Protein AF-A0A4Q5NLB8-F1 (afdb_monomer)

pLDDT: mean 82.3, std 11.06, range [53.25, 94.88]

Sequence (145 aa):
MTEQEAEVLVAAWAARLTRIWNPEKVVLDYVVSPLGFFDYRGEVGPDITFVVDHDFGDINFYLHLDAAYSQVALKANKSQGLLDLCNDSTRELFEARQPILDEWTPFFRRGCWLSGFPIEATAHEKMEWIRGFTREEIEAWNLKM

Radius of gyration: 15.6 Å; Cα contacts (8 Å, |Δi|>4): 205; chains: 1; bounding box: 44×30×40 Å

Solvent-accessible surface area (backbone atoms only — not comparable to full-atom values): 8389 Å² total; per-residue (Å²): 133,53,72,69,56,49,51,53,52,51,51,53,51,50,53,50,49,48,68,67,60,58,42,84,43,77,50,78,50,73,46,99,51,101,70,44,45,40,39,42,35,27,33,66,49,99,40,29,32,39,38,40,36,33,55,89,84,37,52,36,40,38,34,28,54,48,73,84,73,85,47,48,56,37,34,36,38,62,90,73,60,40,80,42,65,59,69,94,53,58,72,68,56,48,65,72,40,43,70,58,47,66,66,46,45,64,58,51,51,47,41,41,33,76,72,55,42,82,60,89,70,53,76,66,56,52,61,57,67,50,60,95,59,55,70,66,58,49,60,75,51,66,59,91,126

Nearest PDB structures (foldseek):
  7sze-assembly1_B-3  TM=4.561E-01  e=3.374E+00  Microseira wollei
  7szf-assembly1_B-2  TM=4.584E-01  e=3.786E+00  Microseira wollei
  6y2p-assembly1_A  TM=4.224E-01  e=8.010E+00  Escherichia coli K-12
  7szf-assembly1_A  TM=2.101E-01  e=2.387E+00  Microseira wollei

Structure (mmCIF, N/CA/C/O backbone):
data_AF-A0A4Q5NLB8-F1
#
_entry.id   AF-A0A4Q5NLB8-F1
#
loop_
_atom_site.group_PDB
_atom_site.id
_atom_site.type_symbol
_atom_site.label_atom_id
_atom_site.label_alt_id
_atom_site.label_comp_id
_atom_site.label_asym_id
_atom_site.label_entity_id
_atom_site.label_seq_id
_atom_site.pdbx_PDB_ins_code
_atom_site.Cartn_x
_atom_site.Cartn_y
_atom_site.Cartn_z
_atom_site.occupancy
_atom_site.B_iso_or_equiv
_atom_site.auth_seq_id
_atom_site.auth_comp_id
_atom_site.auth_asym_id
_atom_site.auth_atom_id
_atom_site.pdbx_PDB_model_num
ATOM 1 N N . MET A 1 1 ? -6.890 13.737 21.173 1.00 71.38 1 MET A N 1
ATOM 2 C CA . MET A 1 1 ? -7.175 12.346 20.797 1.00 71.38 1 MET A CA 1
ATOM 3 C C . MET A 1 1 ? -6.847 11.477 21.992 1.00 71.38 1 MET A C 1
ATOM 5 O O . MET A 1 1 ? -5.775 11.656 22.563 1.00 71.38 1 MET A O 1
ATOM 9 N N . THR A 1 2 ? -7.785 10.646 22.427 1.00 85.62 2 THR A N 1
ATOM 10 C CA . THR A 1 2 ? -7.571 9.646 23.481 1.00 85.62 2 THR A CA 1
ATOM 11 C C . THR A 1 2 ? -6.881 8.406 22.905 1.00 85.62 2 THR A C 1
ATOM 13 O O . THR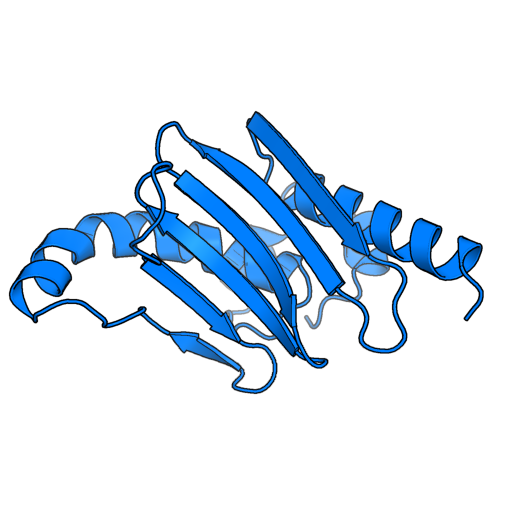 A 1 2 ? -6.847 8.220 21.690 1.00 85.62 2 THR A O 1
ATOM 16 N N . GLU A 1 3 ? -6.334 7.552 23.767 1.00 81.75 3 GLU A N 1
ATOM 17 C CA . GLU A 1 3 ? -5.749 6.263 23.368 1.00 81.75 3 GLU A CA 1
ATOM 18 C C . GLU A 1 3 ? -6.771 5.383 22.632 1.00 81.75 3 GLU A C 1
ATOM 20 O O 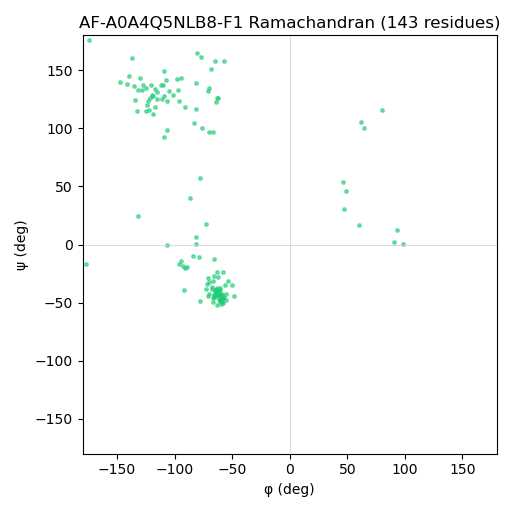. GLU A 1 3 ? -6.503 4.908 21.534 1.00 81.75 3 GLU A O 1
ATOM 25 N N . GLN A 1 4 ? -7.996 5.297 23.155 1.00 84.06 4 GLN A N 1
ATOM 26 C CA . GLN A 1 4 ? -9.085 4.541 22.535 1.00 84.06 4 GLN A CA 1
ATOM 27 C C . GLN A 1 4 ? -9.480 5.085 21.149 1.00 84.06 4 GLN A C 1
ATOM 29 O O . GLN A 1 4 ? -9.762 4.317 20.233 1.00 84.06 4 GLN A O 1
ATOM 34 N N . GLU A 1 5 ? -9.493 6.410 20.964 1.00 84.25 5 GLU A N 1
ATOM 35 C CA . GLU A 1 5 ? -9.725 7.013 19.643 1.00 84.25 5 GLU A CA 1
ATOM 36 C C . GLU A 1 5 ? -8.605 6.656 18.655 1.00 84.25 5 GLU A C 1
ATOM 38 O O . GLU A 1 5 ? -8.886 6.374 17.490 1.00 84.25 5 GLU A O 1
ATOM 43 N N . ALA A 1 6 ? -7.349 6.637 19.113 1.00 80.56 6 ALA A N 1
ATOM 44 C CA . ALA A 1 6 ? -6.208 6.266 18.281 1.00 80.56 6 ALA A CA 1
ATOM 45 C C . ALA A 1 6 ? -6.273 4.790 17.858 1.00 80.56 6 ALA A C 1
ATOM 47 O O . ALA A 1 6 ? -6.100 4.494 16.677 1.00 80.56 6 ALA A O 1
ATOM 48 N N . GLU A 1 7 ? -6.604 3.882 18.778 1.00 83.94 7 GLU A N 1
ATOM 49 C CA . GLU A 1 7 ? -6.783 2.454 18.484 1.00 83.94 7 GLU A CA 1
ATOM 50 C C . GLU A 1 7 ? -7.880 2.207 17.443 1.00 83.94 7 GLU A C 1
ATOM 52 O O . GLU A 1 7 ? -7.690 1.431 16.505 1.00 83.94 7 GLU A O 1
ATOM 57 N N . VAL A 1 8 ? -9.019 2.897 17.562 1.00 86.69 8 VAL A N 1
ATOM 58 C CA . VAL A 1 8 ? -10.125 2.773 16.599 1.00 86.69 8 VAL A CA 1
ATOM 59 C C . VAL A 1 8 ? -9.699 3.243 15.208 1.00 86.69 8 VAL A C 1
ATOM 61 O O . VAL A 1 8 ? -10.018 2.587 14.214 1.00 86.69 8 VAL A O 1
ATOM 64 N N . LEU A 1 9 ? -8.957 4.350 15.117 1.00 84.88 9 LEU A N 1
ATOM 65 C CA . LEU A 1 9 ? -8.441 4.851 13.841 1.00 84.88 9 LEU A CA 1
ATOM 66 C C . LEU A 1 9 ? -7.415 3.892 13.224 1.00 84.88 9 LEU A C 1
ATOM 68 O O . LEU A 1 9 ? -7.496 3.604 12.030 1.00 84.88 9 LEU A O 1
ATOM 72 N N . VAL A 1 10 ? -6.498 3.361 14.035 1.00 85.75 10 VAL A N 1
ATOM 73 C CA . VAL A 1 10 ? -5.498 2.358 13.634 1.00 85.75 10 VAL A CA 1
ATOM 74 C C . VAL A 1 10 ? -6.179 1.096 13.107 1.00 85.75 10 VAL A C 1
ATOM 76 O O . VAL A 1 10 ? -5.847 0.632 12.018 1.00 85.75 10 VAL A O 1
ATOM 79 N N . ALA A 1 11 ? -7.183 0.578 13.818 1.00 88.44 11 ALA A N 1
ATOM 80 C CA . ALA A 1 11 ? -7.933 -0.604 13.403 1.00 88.44 11 ALA A CA 1
ATOM 81 C C . ALA A 1 11 ? -8.714 -0.369 12.100 1.00 88.44 11 ALA A C 1
ATOM 83 O O . ALA A 1 11 ? -8.693 -1.215 11.204 1.00 88.44 11 ALA A O 1
ATOM 84 N N . ALA A 1 12 ? -9.367 0.789 11.957 1.00 89.31 12 ALA A N 1
ATOM 85 C CA . ALA A 1 12 ? -10.073 1.152 10.730 1.00 89.31 12 ALA A CA 1
ATOM 86 C C . ALA A 1 12 ? -9.113 1.264 9.535 1.00 89.31 12 ALA A C 1
ATOM 88 O O . ALA A 1 12 ? -9.430 0.816 8.428 1.00 89.31 12 ALA A O 1
ATOM 89 N N . TRP A 1 13 ? -7.922 1.825 9.754 1.00 88.44 13 TRP A N 1
ATOM 90 C CA . TRP A 1 13 ? -6.916 1.951 8.708 1.00 88.44 13 TRP A CA 1
ATOM 91 C C . TRP A 1 13 ? -6.308 0.598 8.332 1.00 88.44 13 TRP A C 1
ATOM 93 O O . TRP A 1 13 ? -6.249 0.272 7.149 1.00 88.44 13 TRP A O 1
ATOM 103 N N . ALA A 1 14 ? -5.975 -0.242 9.314 1.00 91.19 14 ALA A N 1
ATOM 104 C CA . ALA A 1 14 ? -5.523 -1.610 9.081 1.00 91.19 14 ALA A CA 1
ATOM 105 C C . ALA A 1 14 ? -6.569 -2.433 8.310 1.00 91.19 14 ALA A C 1
ATOM 107 O O . ALA A 1 14 ? -6.220 -3.118 7.352 1.00 91.19 14 ALA A O 1
ATOM 108 N N . ALA A 1 15 ? -7.860 -2.320 8.647 1.00 92.44 15 ALA A N 1
ATOM 109 C CA . ALA A 1 15 ? -8.936 -2.997 7.918 1.00 92.44 15 ALA A CA 1
ATOM 110 C C . ALA A 1 15 ? -9.013 -2.550 6.448 1.00 92.44 15 ALA A C 1
ATOM 112 O O . ALA A 1 15 ? -9.142 -3.384 5.549 1.00 92.44 15 ALA A O 1
ATOM 113 N N . ARG A 1 16 ? -8.876 -1.242 6.189 1.00 93.38 16 ARG A N 1
ATOM 114 C CA . ARG A 1 16 ? -8.779 -0.694 4.829 1.00 93.38 16 ARG A CA 1
ATOM 115 C C . ARG A 1 16 ? -7.562 -1.253 4.086 1.00 93.38 16 ARG A C 1
ATOM 117 O O . ARG A 1 16 ? -7.714 -1.691 2.948 1.00 93.38 16 ARG A O 1
ATOM 124 N N . LEU A 1 17 ? -6.381 -1.261 4.705 1.00 93.56 17 LEU A N 1
ATOM 125 C CA . LEU A 1 17 ? -5.159 -1.786 4.088 1.00 93.56 17 LEU A CA 1
ATOM 126 C C . LEU A 1 17 ? -5.304 -3.276 3.753 1.00 93.56 17 LEU A C 1
ATOM 128 O O . LEU A 1 17 ? -5.072 -3.664 2.610 1.00 93.56 17 LEU A O 1
ATOM 132 N N . THR A 1 18 ? -5.808 -4.088 4.684 1.00 94.88 18 THR A N 1
ATOM 133 C CA . THR A 1 18 ? -6.107 -5.506 4.434 1.00 94.88 18 THR A CA 1
ATOM 134 C C . THR A 1 18 ? -7.055 -5.673 3.248 1.00 94.88 18 THR A C 1
ATOM 136 O O . THR A 1 18 ? -6.832 -6.519 2.387 1.00 94.88 18 THR A O 1
ATOM 139 N N . ARG A 1 19 ? -8.094 -4.838 3.152 1.00 94.81 19 ARG A N 1
ATOM 140 C CA . ARG A 1 19 ? -9.077 -4.901 2.065 1.00 94.81 19 ARG A CA 1
ATOM 141 C C . ARG A 1 19 ? -8.495 -4.529 0.697 1.00 94.81 19 ARG A C 1
ATOM 143 O O . ARG A 1 19 ? -8.883 -5.125 -0.306 1.00 94.81 19 ARG A O 1
ATOM 150 N N . ILE A 1 20 ? -7.606 -3.540 0.646 1.00 94.38 20 ILE A N 1
ATOM 151 C CA . ILE A 1 20 ? -7.019 -3.016 -0.598 1.00 94.38 20 ILE A CA 1
ATOM 152 C C . ILE A 1 20 ? -5.923 -3.931 -1.132 1.00 94.38 20 ILE A C 1
ATOM 154 O O . ILE A 1 20 ? -5.900 -4.232 -2.331 1.00 94.38 20 ILE A O 1
ATOM 158 N N . TRP A 1 21 ? -5.009 -4.316 -0.242 1.00 93.50 21 TRP A N 1
ATOM 159 C CA . TRP A 1 21 ? -3.795 -5.050 -0.578 1.00 93.50 21 TRP A CA 1
ATOM 160 C C . TRP A 1 21 ? -4.005 -6.564 -0.555 1.00 93.50 21 TRP A C 1
ATOM 162 O O . TRP A 1 21 ? -3.236 -7.278 -1.184 1.00 93.50 21 TRP A O 1
ATOM 172 N N . ASN A 1 22 ? -5.066 -7.035 0.113 1.00 94.50 22 ASN A N 1
ATOM 173 C CA . ASN A 1 22 ? -5.457 -8.443 0.208 1.00 94.50 22 ASN A CA 1
ATOM 174 C C . ASN A 1 22 ? -4.279 -9.392 0.527 1.00 94.50 22 ASN A C 1
ATOM 176 O O . ASN A 1 22 ? -4.044 -10.336 -0.230 1.00 94.50 22 ASN A O 1
ATOM 180 N N . PRO A 1 23 ? -3.516 -9.138 1.607 1.00 94.69 23 PRO A N 1
ATOM 181 C CA . PRO A 1 23 ? -2.394 -9.990 1.972 1.00 94.69 23 PRO A CA 1
ATOM 182 C C . PRO A 1 23 ? -2.844 -11.374 2.451 1.00 94.69 23 PRO A C 1
ATOM 184 O O . PRO A 1 23 ? -3.899 -11.529 3.066 1.00 94.69 23 PRO A O 1
ATOM 187 N N . GLU A 1 24 ? -1.991 -12.368 2.234 1.00 93.88 24 GLU A N 1
ATOM 188 C CA . GLU A 1 24 ? -2.134 -13.727 2.760 1.00 93.88 24 GLU A CA 1
ATOM 189 C C . GLU A 1 24 ? -1.876 -13.779 4.271 1.00 93.88 24 GLU A C 1
ATOM 191 O O . GLU A 1 24 ? -2.512 -14.551 4.993 1.00 93.88 24 GLU A O 1
ATOM 196 N N . LYS A 1 25 ? -0.955 -12.940 4.760 1.00 90.62 25 LYS A N 1
ATOM 197 C CA . LYS A 1 25 ? -0.633 -12.790 6.183 1.00 90.62 25 LYS A CA 1
ATOM 198 C C . LYS A 1 25 ? -0.414 -11.331 6.534 1.00 90.62 25 LYS A C 1
ATOM 200 O O . LYS A 1 25 ? 0.148 -10.581 5.742 1.00 90.62 25 LYS A O 1
ATOM 205 N N . VAL A 1 26 ? -0.820 -10.955 7.744 1.00 90.81 26 VAL A N 1
ATOM 206 C CA . VAL A 1 26 ? -0.689 -9.592 8.268 1.00 90.81 26 VAL A CA 1
ATOM 207 C C . VAL A 1 26 ? 0.059 -9.621 9.590 1.00 90.81 26 VAL A C 1
ATOM 209 O O . VAL A 1 26 ? -0.263 -10.418 10.471 1.00 90.81 26 VAL A O 1
ATOM 212 N N . VAL A 1 27 ? 1.014 -8.710 9.729 1.00 87.19 27 VAL A N 1
ATOM 213 C CA . VAL A 1 27 ? 1.631 -8.319 10.994 1.00 87.19 27 VAL A CA 1
ATOM 214 C C . VAL A 1 27 ? 1.337 -6.834 11.187 1.00 87.19 27 VAL A C 1
ATOM 216 O O . VAL A 1 27 ? 1.547 -6.033 10.280 1.00 87.19 27 VAL A O 1
ATOM 219 N N . LEU A 1 28 ? 0.793 -6.480 12.348 1.00 86.69 28 LEU A N 1
ATOM 220 C CA . LEU A 1 28 ? 0.468 -5.105 12.707 1.00 86.69 28 LEU A CA 1
ATOM 221 C C . LEU A 1 28 ? 1.211 -4.762 13.992 1.00 86.69 28 LEU A C 1
ATOM 223 O O . LEU A 1 28 ? 0.904 -5.330 15.039 1.00 86.69 28 LEU A O 1
ATOM 227 N N . ASP A 1 29 ? 2.130 -3.809 13.897 1.00 82.12 29 ASP A N 1
ATOM 228 C CA . ASP A 1 29 ? 2.864 -3.259 15.025 1.00 82.12 29 ASP A CA 1
ATOM 229 C C . ASP A 1 29 ? 2.483 -1.783 15.189 1.00 82.12 29 ASP A C 1
ATOM 231 O O . ASP A 1 29 ? 2.552 -0.977 14.264 1.00 82.12 29 ASP A O 1
ATOM 235 N N . TYR A 1 30 ? 2.038 -1.404 16.381 1.00 79.38 30 TYR A N 1
ATOM 236 C CA . TYR A 1 30 ? 1.608 -0.040 16.674 1.00 79.38 30 TYR A CA 1
ATOM 237 C C . TYR A 1 30 ? 2.048 0.355 18.078 1.00 79.38 30 TYR A C 1
ATOM 239 O O . TYR A 1 30 ? 1.928 -0.426 19.023 1.00 79.38 30 TYR A O 1
ATOM 247 N N . VAL A 1 31 ? 2.538 1.588 18.215 1.00 73.44 31 VAL A N 1
ATOM 248 C CA . VAL A 1 31 ? 2.903 2.172 19.505 1.00 73.44 31 VAL A CA 1
ATOM 249 C C . VAL A 1 31 ? 2.148 3.481 19.705 1.00 73.44 31 VAL A C 1
ATOM 251 O O . VAL A 1 31 ? 2.336 4.451 18.964 1.00 73.44 31 VAL A O 1
ATOM 254 N N . VAL A 1 32 ? 1.349 3.531 20.776 1.00 66.25 32 VAL A N 1
ATOM 255 C CA . VAL A 1 32 ? 0.748 4.767 21.287 1.00 66.25 32 VAL A CA 1
ATOM 256 C C . VAL A 1 32 ? 1.885 5.652 21.819 1.00 66.25 32 VAL A C 1
ATOM 258 O O . VAL A 1 32 ? 2.368 5.471 22.936 1.00 66.25 32 VAL A O 1
ATOM 261 N N . SER A 1 33 ? 2.374 6.601 21.022 1.00 65.81 33 SER A N 1
ATOM 262 C CA . SER A 1 33 ? 3.382 7.570 21.470 1.00 65.81 33 SER A CA 1
ATOM 263 C C . SER A 1 33 ? 3.051 8.980 20.977 1.00 65.81 33 SER A C 1
ATOM 265 O O . SER A 1 33 ? 2.306 9.121 20.007 1.00 65.81 33 SER A O 1
ATOM 267 N N . PRO A 1 34 ? 3.611 10.040 21.595 1.00 62.94 34 PRO A N 1
ATOM 268 C CA . PRO A 1 34 ? 3.434 11.412 21.115 1.00 62.94 34 PRO A CA 1
ATOM 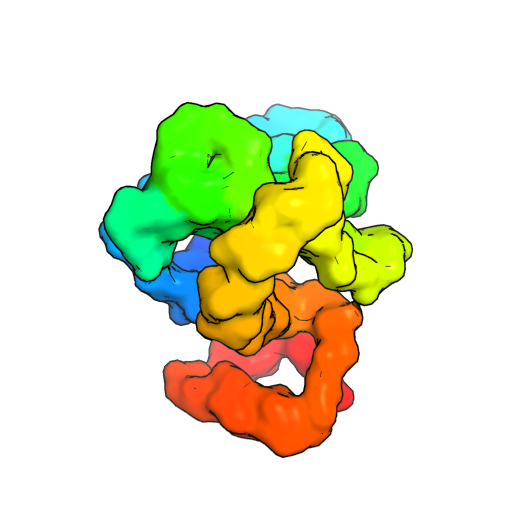269 C C . PRO A 1 34 ? 3.910 11.630 19.672 1.00 62.94 34 PRO A C 1
ATOM 271 O O . PRO A 1 34 ? 3.449 12.563 19.022 1.00 62.94 34 PRO A O 1
ATOM 274 N N . LEU A 1 35 ? 4.832 10.788 19.188 1.00 63.62 35 LEU A N 1
ATOM 275 C CA . LEU A 1 35 ? 5.314 10.801 17.806 1.00 63.62 35 LEU A CA 1
ATOM 276 C C . LEU A 1 35 ? 4.500 9.874 16.891 1.00 63.62 35 LEU A C 1
ATOM 278 O O . LEU A 1 35 ? 4.502 10.096 15.688 1.00 63.62 35 LEU A O 1
ATOM 282 N N . GLY A 1 36 ? 3.776 8.904 17.467 1.00 67.06 36 GLY A N 1
ATOM 283 C CA . GLY A 1 36 ? 2.913 7.947 16.778 1.00 67.06 36 GLY A CA 1
ATOM 284 C C . GLY A 1 36 ? 3.685 7.054 15.812 1.00 67.06 36 GLY A C 1
ATOM 285 O O . GLY A 1 36 ? 4.040 7.492 14.725 1.00 67.06 36 GLY A O 1
ATOM 286 N N . PHE A 1 37 ? 3.903 5.793 16.186 1.00 76.00 37 PHE A N 1
ATOM 287 C CA . PHE A 1 37 ? 4.465 4.801 15.269 1.00 76.00 37 PHE A CA 1
ATOM 288 C C . PHE A 1 37 ? 3.386 3.794 14.887 1.00 76.00 37 PHE A C 1
ATOM 290 O O . PHE A 1 37 ? 2.726 3.222 15.760 1.00 76.00 37 PHE A O 1
ATOM 297 N N . PHE A 1 38 ? 3.214 3.589 13.587 1.00 83.31 38 PHE A N 1
ATOM 298 C CA . PHE A 1 38 ? 2.346 2.569 13.017 1.00 83.31 38 PHE A CA 1
ATOM 299 C C . PHE A 1 38 ? 3.123 1.867 11.907 1.00 83.31 38 PHE A C 1
ATOM 301 O O . PHE A 1 38 ? 3.573 2.532 10.978 1.00 83.31 38 PHE A O 1
ATOM 308 N N . ASP A 1 39 ? 3.242 0.547 12.005 1.00 87.56 39 ASP A N 1
ATOM 309 C CA . ASP A 1 39 ? 3.787 -0.330 10.975 1.00 87.56 39 ASP A CA 1
ATOM 310 C C . ASP A 1 39 ? 2.748 -1.410 10.655 1.00 87.56 39 ASP A C 1
ATOM 312 O O . ASP A 1 39 ? 2.375 -2.237 11.492 1.00 87.56 39 ASP A O 1
ATOM 316 N N . TYR A 1 40 ? 2.247 -1.381 9.427 1.00 90.81 40 TYR A N 1
ATOM 317 C CA . TYR A 1 40 ? 1.446 -2.454 8.867 1.00 90.81 40 TYR A CA 1
ATOM 318 C C . TYR A 1 40 ? 2.292 -3.201 7.853 1.00 90.81 40 TYR A C 1
ATOM 320 O O . TYR A 1 40 ? 2.705 -2.631 6.842 1.00 90.81 40 TYR A O 1
ATOM 328 N N . ARG A 1 41 ? 2.435 -4.510 8.049 1.00 91.75 41 ARG A N 1
ATOM 329 C CA . ARG A 1 41 ? 3.134 -5.403 7.132 1.00 91.75 41 ARG A CA 1
ATOM 330 C C . ARG A 1 41 ? 2.198 -6.486 6.622 1.00 91.75 41 ARG A C 1
ATOM 332 O O . ARG A 1 41 ? 1.556 -7.181 7.408 1.00 91.75 41 ARG A O 1
ATOM 339 N N . GLY A 1 42 ? 2.146 -6.662 5.307 1.00 91.69 42 GLY A N 1
ATOM 340 C CA . GLY A 1 42 ? 1.370 -7.728 4.681 1.00 91.69 42 GLY A CA 1
ATOM 341 C C . GLY A 1 42 ? 2.169 -8.500 3.639 1.00 91.69 42 GLY A C 1
ATOM 342 O O . GLY A 1 42 ? 2.803 -7.902 2.774 1.00 91.69 42 GLY A O 1
ATOM 343 N N . GLU A 1 43 ? 2.109 -9.828 3.702 1.00 91.94 43 GLU A N 1
ATOM 344 C CA . GLU A 1 43 ? 2.630 -10.720 2.659 1.00 91.94 43 GLU A CA 1
ATOM 345 C C . GLU A 1 43 ? 1.593 -10.812 1.533 1.00 91.94 43 GLU A C 1
ATOM 347 O O . GLU A 1 43 ? 0.480 -11.276 1.764 1.00 91.94 43 GLU A O 1
ATOM 352 N N . VAL A 1 44 ? 1.925 -10.357 0.325 1.00 90.56 44 VAL A N 1
ATOM 353 C CA . VAL A 1 44 ? 1.042 -10.415 -0.865 1.00 90.56 44 VAL A CA 1
ATOM 354 C C . VAL A 1 44 ? 1.491 -11.471 -1.878 1.00 90.56 44 VAL A C 1
ATOM 356 O O . VAL A 1 44 ? 0.855 -11.654 -2.913 1.00 90.56 44 VAL A O 1
ATOM 359 N N . GLY A 1 45 ? 2.582 -12.169 -1.569 1.00 87.31 45 GLY A N 1
ATOM 360 C CA . GLY A 1 45 ? 3.094 -13.320 -2.296 1.00 87.31 45 GLY A CA 1
ATOM 361 C C . GLY A 1 45 ? 4.286 -13.944 -1.559 1.00 87.31 45 GLY A C 1
ATOM 362 O O . GLY A 1 45 ? 4.739 -13.379 -0.562 1.00 87.31 45 GLY A O 1
ATOM 363 N N . PRO A 1 46 ? 4.823 -15.076 -2.053 1.00 84.06 46 PRO A N 1
ATOM 364 C CA . PRO A 1 46 ? 5.867 -15.854 -1.374 1.00 84.06 46 PR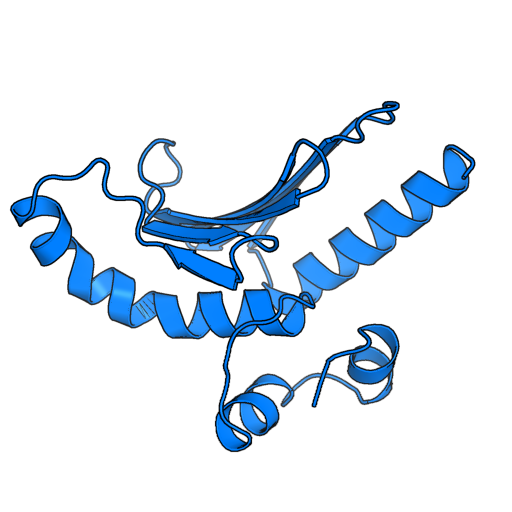O A CA 1
ATOM 365 C C . PRO A 1 46 ? 7.114 -15.055 -0.975 1.00 84.06 46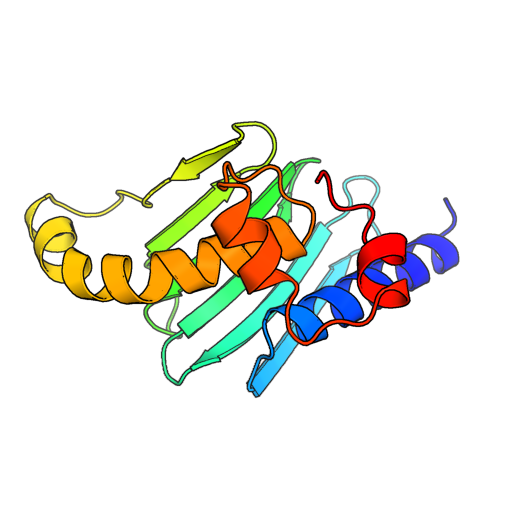 PRO A C 1
ATOM 367 O O . PRO A 1 46 ? 7.706 -15.334 0.061 1.00 84.06 46 PRO A O 1
ATOM 370 N N . ASP A 1 47 ? 7.458 -14.035 -1.763 1.00 86.06 47 ASP A N 1
ATOM 371 C CA . ASP A 1 47 ? 8.644 -13.195 -1.572 1.00 86.06 47 ASP A CA 1
ATOM 372 C C . ASP A 1 47 ? 8.299 -11.706 -1.664 1.00 86.06 47 ASP A C 1
ATOM 374 O O . ASP A 1 47 ? 9.130 -10.890 -2.059 1.00 86.06 47 ASP A O 1
ATOM 378 N N . ILE A 1 48 ? 7.042 -11.343 -1.395 1.00 87.56 48 ILE A N 1
ATOM 379 C CA . ILE A 1 48 ? 6.567 -9.979 -1.619 1.00 87.56 48 ILE A CA 1
ATOM 380 C C . ILE A 1 48 ? 5.822 -9.501 -0.399 1.00 87.56 48 ILE A C 1
ATOM 382 O O . ILE A 1 48 ? 4.739 -9.982 -0.061 1.00 87.56 48 ILE A O 1
ATOM 386 N N . THR A 1 49 ? 6.407 -8.487 0.216 1.00 90.25 49 THR A N 1
ATOM 387 C CA . THR A 1 49 ? 5.887 -7.890 1.431 1.00 90.25 49 THR A CA 1
ATOM 388 C C . THR A 1 49 ? 5.633 -6.424 1.169 1.00 90.25 49 THR A C 1
ATOM 390 O O . THR A 1 49 ? 6.535 -5.699 0.747 1.00 90.25 49 THR A O 1
ATOM 393 N N . PHE A 1 50 ? 4.418 -5.964 1.439 1.00 90.69 50 PHE A N 1
ATOM 394 C CA . PHE A 1 50 ? 4.159 -4.537 1.522 1.00 90.69 50 PHE A CA 1
ATOM 395 C C . PHE A 1 50 ? 4.270 -4.076 2.969 1.00 90.69 50 PHE A C 1
ATOM 397 O O . PHE A 1 50 ? 3.888 -4.791 3.898 1.00 90.69 50 PHE A O 1
ATOM 404 N N . VAL A 1 51 ? 4.796 -2.872 3.139 1.00 90.56 51 VAL A N 1
ATOM 405 C CA . VAL A 1 51 ? 4.927 -2.211 4.431 1.00 90.56 51 VAL A CA 1
ATOM 406 C C . VAL A 1 51 ? 4.330 -0.819 4.315 1.00 90.56 51 VAL A C 1
ATOM 408 O O . VAL A 1 51 ? 4.598 -0.098 3.353 1.00 90.56 51 VAL A O 1
ATOM 411 N N . VAL A 1 52 ? 3.502 -0.450 5.282 1.00 89.75 52 VAL A N 1
ATOM 412 C CA . VAL A 1 52 ? 3.003 0.909 5.453 1.00 89.75 52 VAL A CA 1
ATOM 413 C C . VAL A 1 52 ? 3.474 1.392 6.803 1.00 89.75 52 VAL A C 1
ATOM 415 O O . VAL A 1 52 ? 3.030 0.895 7.833 1.00 89.75 52 VAL A O 1
ATOM 418 N N . ASP A 1 53 ? 4.363 2.365 6.766 1.00 87.12 53 ASP A N 1
ATOM 419 C CA . ASP A 1 53 ? 5.019 2.917 7.938 1.00 87.12 53 ASP A CA 1
ATOM 420 C C . ASP A 1 53 ? 4.627 4.389 8.073 1.00 87.12 53 ASP A C 1
ATOM 422 O O . ASP A 1 53 ? 4.595 5.144 7.095 1.00 87.12 53 ASP A O 1
ATOM 426 N N . HIS A 1 54 ? 4.277 4.778 9.292 1.00 80.69 54 HIS A N 1
ATOM 427 C CA . HIS A 1 54 ? 4.114 6.163 9.684 1.00 80.69 54 HIS A CA 1
ATOM 428 C C . HIS A 1 54 ? 5.293 6.582 10.571 1.00 80.69 54 HIS A C 1
ATOM 430 O O . HIS A 1 54 ? 5.265 6.352 11.784 1.00 80.69 54 HIS A O 1
ATOM 436 N N . ASP A 1 55 ? 6.279 7.253 9.972 1.00 72.50 55 ASP A N 1
ATOM 437 C CA . ASP A 1 55 ? 7.478 7.729 10.661 1.00 72.50 55 ASP A CA 1
ATOM 438 C C . ASP A 1 55 ? 7.535 9.260 10.650 1.00 72.50 55 ASP A C 1
ATOM 440 O O . ASP A 1 55 ? 7.336 9.905 9.619 1.00 72.50 55 ASP A O 1
ATOM 444 N N . PHE A 1 56 ? 7.782 9.861 11.816 1.00 66.62 56 PHE A N 1
ATOM 445 C CA . PHE A 1 56 ? 7.924 11.313 12.013 1.00 66.62 56 PHE A CA 1
ATOM 446 C C . PHE A 1 56 ? 6.841 12.207 11.363 1.00 66.62 56 PHE A C 1
ATOM 448 O O . PHE A 1 56 ? 7.104 13.361 11.023 1.00 66.62 56 PHE A O 1
ATOM 455 N N . GLY A 1 57 ? 5.604 11.715 11.234 1.00 71.31 57 GLY A N 1
ATOM 456 C CA . GLY A 1 57 ? 4.490 12.472 10.646 1.00 71.31 57 GLY A CA 1
ATOM 457 C C . GLY A 1 57 ? 4.322 12.305 9.134 1.00 71.31 57 GLY A C 1
ATOM 458 O O . GLY A 1 57 ? 3.404 12.901 8.565 1.00 71.31 57 GLY A O 1
ATOM 459 N N . ASP A 1 58 ? 5.153 11.477 8.499 1.00 79.69 58 ASP A N 1
ATOM 460 C CA . ASP A 1 58 ? 5.013 11.080 7.105 1.00 79.69 58 ASP A CA 1
ATOM 461 C C . ASP A 1 58 ? 4.550 9.628 6.983 1.00 79.69 58 ASP A C 1
ATOM 463 O O . ASP A 1 58 ? 4.978 8.745 7.718 1.00 79.69 58 ASP A O 1
ATOM 467 N N . ILE A 1 59 ?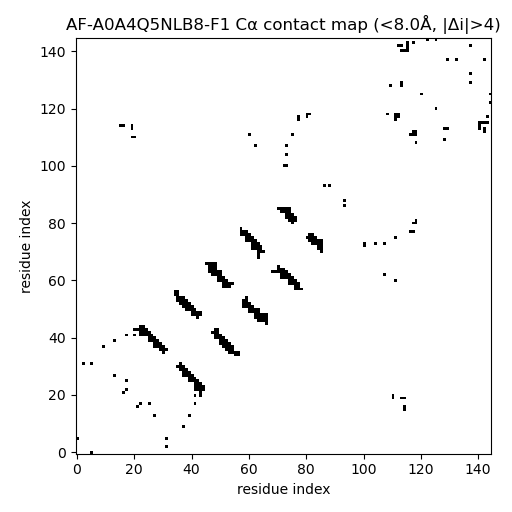 3.676 9.380 6.005 1.00 84.69 59 ILE A N 1
ATOM 468 C CA . ILE A 1 59 ? 3.267 8.024 5.630 1.00 84.69 59 ILE A CA 1
ATOM 469 C C . ILE A 1 59 ? 4.127 7.577 4.457 1.00 84.69 59 ILE A C 1
ATOM 471 O O . ILE A 1 59 ? 4.121 8.212 3.393 1.00 84.69 59 ILE A O 1
ATOM 475 N N . ASN A 1 60 ? 4.805 6.455 4.647 1.00 87.62 60 ASN A N 1
ATOM 476 C CA . ASN A 1 60 ? 5.583 5.768 3.640 1.00 87.62 60 ASN A CA 1
ATOM 477 C C . ASN A 1 60 ? 4.923 4.435 3.287 1.00 87.62 60 ASN A C 1
ATOM 479 O O . ASN A 1 60 ? 4.482 3.685 4.154 1.00 87.62 60 ASN A O 1
ATOM 483 N N . PHE A 1 61 ? 4.891 4.134 1.996 1.00 90.00 61 PHE A N 1
ATOM 484 C CA . PHE A 1 61 ? 4.559 2.811 1.487 1.00 90.00 61 PHE A CA 1
ATOM 485 C C . PHE A 1 61 ? 5.825 2.196 0.915 1.00 90.00 61 PHE A C 1
ATOM 487 O O . PHE A 1 61 ? 6.558 2.865 0.185 1.00 90.00 61 PHE A O 1
ATOM 494 N N . TYR A 1 62 ? 6.045 0.922 1.199 1.00 89.62 62 TYR A N 1
ATOM 495 C CA . TYR A 1 62 ? 7.153 0.148 0.670 1.00 89.62 62 TYR A CA 1
ATOM 496 C C . TYR A 1 62 ? 6.638 -1.164 0.093 1.00 89.62 62 TYR A C 1
ATOM 498 O O . TYR A 1 62 ? 5.729 -1.784 0.645 1.00 89.62 62 TYR A O 1
ATOM 506 N N . LEU A 1 63 ? 7.245 -1.596 -1.008 1.00 87.94 63 LEU A N 1
ATOM 507 C CA . LEU A 1 63 ? 7.143 -2.961 -1.503 1.00 87.94 63 LEU A CA 1
ATOM 508 C C . LEU A 1 63 ? 8.538 -3.576 -1.479 1.00 87.94 63 LEU A C 1
ATOM 510 O O . LEU A 1 63 ? 9.452 -3.086 -2.147 1.00 87.94 63 LEU A O 1
ATOM 514 N N . HIS A 1 64 ? 8.695 -4.635 -0.701 1.00 86.75 64 HIS A N 1
ATOM 515 C CA . HIS A 1 64 ? 9.916 -5.416 -0.608 1.00 86.75 64 HIS A CA 1
ATOM 516 C C . HIS A 1 64 ? 9.796 -6.641 -1.506 1.00 86.75 64 HIS A C 1
ATOM 518 O O . HIS A 1 64 ? 8.779 -7.336 -1.475 1.00 86.75 64 HIS A O 1
ATOM 524 N N . LEU A 1 65 ? 10.846 -6.882 -2.285 1.00 78.12 65 LEU A N 1
ATOM 525 C CA . LEU A 1 65 ? 11.061 -8.142 -2.984 1.00 78.12 65 LEU A CA 1
ATOM 526 C C . LEU A 1 65 ? 12.092 -8.915 -2.159 1.00 78.12 65 LEU A C 1
ATOM 528 O O . LEU A 1 65 ? 13.139 -8.351 -1.843 1.00 78.12 65 LEU A O 1
ATOM 532 N N . ASP A 1 66 ? 11.788 -10.168 -1.837 1.00 75.44 66 ASP A N 1
ATOM 533 C CA . ASP A 1 66 ? 12.428 -11.013 -0.822 1.00 75.44 66 ASP A CA 1
ATOM 534 C C . ASP A 1 66 ? 11.950 -10.723 0.617 1.00 75.44 66 ASP A C 1
ATOM 536 O O . ASP A 1 66 ? 12.164 -9.649 1.193 1.00 75.44 66 ASP A O 1
ATOM 540 N N . ALA A 1 67 ? 11.304 -11.727 1.219 1.00 55.00 67 ALA A N 1
ATOM 541 C CA . ALA A 1 67 ? 10.819 -11.697 2.597 1.00 55.00 67 ALA A CA 1
ATOM 542 C C . ALA A 1 67 ? 11.959 -11.637 3.640 1.00 55.00 67 ALA A C 1
ATOM 544 O O . ALA A 1 67 ? 11.698 -11.354 4.810 1.00 55.00 67 ALA A O 1
ATOM 545 N N . ALA A 1 68 ? 13.217 -11.872 3.239 1.00 57.28 68 ALA A N 1
ATOM 546 C CA . ALA A 1 68 ? 14.385 -11.913 4.121 1.00 57.28 68 ALA A CA 1
ATOM 547 C C . ALA A 1 68 ? 14.987 -10.539 4.499 1.00 57.28 68 ALA A C 1
ATOM 549 O O . ALA A 1 68 ? 15.995 -10.507 5.202 1.00 57.28 68 ALA A O 1
ATOM 550 N N . TYR A 1 69 ? 14.350 -9.420 4.124 1.00 55.12 69 TYR A N 1
ATOM 551 C CA . TYR A 1 69 ? 14.722 -8.040 4.487 1.00 55.12 69 TYR A CA 1
ATOM 552 C C . TYR A 1 69 ? 16.078 -7.562 3.937 1.00 55.12 69 TYR A C 1
ATOM 554 O O . TYR A 1 69 ? 17.129 -7.789 4.528 1.00 55.12 69 TYR A O 1
ATOM 562 N N . SER A 1 70 ? 16.053 -6.789 2.846 1.00 53.25 70 SER A N 1
ATOM 563 C CA . SER A 1 70 ? 16.984 -5.651 2.643 1.00 53.25 70 SER A CA 1
ATOM 564 C C . SER A 1 70 ? 16.721 -4.857 1.362 1.00 53.25 70 SER A C 1
ATOM 566 O O . SER A 1 70 ? 17.186 -3.727 1.255 1.00 53.25 70 SER A O 1
ATOM 568 N N . GLN A 1 71 ? 15.972 -5.392 0.393 1.00 66.88 71 GLN A N 1
ATOM 569 C CA . GLN A 1 71 ? 15.814 -4.739 -0.909 1.00 66.88 71 GLN A CA 1
ATOM 570 C C . GLN A 1 71 ? 14.394 -4.192 -1.070 1.00 66.88 71 GLN A C 1
ATOM 572 O O . GLN A 1 71 ? 13.466 -4.881 -1.487 1.00 66.88 71 GLN A O 1
ATOM 577 N N . VAL A 1 72 ? 14.221 -2.920 -0.704 1.00 64.88 72 VAL A N 1
ATOM 578 C CA . VAL A 1 72 ? 13.028 -2.154 -1.086 1.00 64.88 72 VAL A CA 1
ATOM 579 C C . VAL A 1 72 ? 13.035 -2.024 -2.608 1.00 64.88 72 VAL A C 1
ATOM 581 O O . VAL A 1 72 ? 13.986 -1.504 -3.185 1.00 64.88 72 VAL A O 1
ATOM 584 N N . ALA A 1 73 ? 11.980 -2.488 -3.266 1.00 73.00 73 ALA A N 1
ATOM 585 C CA . ALA A 1 73 ? 11.840 -2.372 -4.711 1.00 73.00 73 ALA A CA 1
ATOM 586 C C . ALA A 1 73 ? 11.097 -1.097 -5.106 1.00 73.00 73 ALA A C 1
ATOM 588 O O . ALA A 1 73 ? 11.486 -0.430 -6.059 1.00 73.00 73 ALA A O 1
ATOM 589 N N . LEU A 1 74 ? 10.062 -0.735 -4.345 1.00 83.62 74 LEU A N 1
ATOM 590 C CA . LEU A 1 74 ? 9.251 0.458 -4.575 1.00 83.62 74 LEU A CA 1
ATOM 591 C C . LEU A 1 74 ? 9.022 1.186 -3.254 1.00 83.62 74 LEU A C 1
ATOM 593 O O . LEU A 1 74 ? 8.704 0.553 -2.247 1.00 83.62 74 LEU A O 1
ATOM 597 N N . LYS A 1 75 ? 9.154 2.511 -3.268 1.00 87.50 75 LYS A N 1
ATOM 598 C CA . LYS A 1 75 ? 8.830 3.393 -2.147 1.00 87.50 75 LYS A CA 1
ATOM 599 C C . LYS A 1 75 ? 7.891 4.493 -2.621 1.00 87.50 75 LYS A C 1
ATOM 601 O O . LYS A 1 75 ? 8.128 5.092 -3.660 1.00 87.50 75 LYS A O 1
ATOM 606 N N . ALA A 1 76 ? 6.863 4.813 -1.844 1.00 85.94 76 ALA A N 1
ATOM 607 C CA . ALA A 1 76 ? 6.100 6.044 -2.016 1.00 85.94 76 ALA A CA 1
ATOM 608 C C . ALA A 1 76 ? 6.120 6.848 -0.715 1.00 85.94 76 ALA A C 1
ATOM 610 O O . ALA A 1 76 ? 5.713 6.344 0.330 1.00 85.94 76 ALA A O 1
ATOM 611 N N . ASN A 1 77 ? 6.587 8.097 -0.779 1.00 81.25 77 ASN A N 1
ATOM 612 C CA . ASN A 1 77 ? 6.615 9.015 0.363 1.00 81.25 77 ASN A CA 1
ATOM 613 C C . ASN A 1 77 ? 5.614 10.169 0.180 1.00 81.25 77 ASN A C 1
ATOM 615 O O . ASN A 1 77 ? 5.622 10.859 -0.845 1.00 81.25 77 ASN A O 1
ATOM 619 N N . LYS A 1 78 ? 4.719 10.360 1.158 1.00 73.62 78 LYS A N 1
ATOM 620 C CA . LYS A 1 78 ? 3.568 11.265 1.013 1.00 73.62 78 LYS A CA 1
ATOM 621 C C . LYS A 1 78 ? 3.962 12.736 0.906 1.00 73.62 78 LYS A C 1
ATOM 623 O O . LYS A 1 78 ? 3.307 13.457 0.154 1.00 73.62 78 LYS A O 1
ATOM 628 N N . SER A 1 79 ? 4.990 13.182 1.629 1.00 71.06 79 SER A N 1
ATOM 629 C CA . SER A 1 79 ? 5.447 14.576 1.582 1.00 71.06 79 SER A CA 1
ATOM 630 C C . SER A 1 79 ? 6.130 14.913 0.259 1.00 71.06 79 SER A C 1
ATOM 632 O O . SER A 1 79 ? 6.037 16.048 -0.207 1.00 71.06 79 SER A O 1
ATOM 634 N N . GLN A 1 80 ? 6.743 13.922 -0.390 1.00 66.38 80 GLN A N 1
ATOM 635 C CA . GLN A 1 80 ? 7.413 14.092 -1.679 1.00 66.38 80 GLN A CA 1
ATOM 636 C C . GLN A 1 80 ? 6.507 13.798 -2.882 1.00 66.38 80 GLN A C 1
ATOM 638 O O . GLN A 1 80 ? 6.824 14.213 -3.995 1.00 66.38 80 GLN A O 1
ATOM 643 N N . GLY A 1 81 ? 5.395 13.077 -2.683 1.00 62.78 81 GLY A N 1
ATOM 644 C CA . GLY A 1 81 ? 4.504 12.641 -3.766 1.00 62.78 81 GLY A CA 1
ATOM 645 C C . GLY A 1 81 ? 5.199 11.749 -4.801 1.00 62.78 81 GLY A C 1
ATOM 646 O O . GLY A 1 81 ? 4.696 11.591 -5.911 1.00 62.78 81 GLY A O 1
ATOM 647 N N . LEU A 1 82 ? 6.365 11.201 -4.456 1.00 63.38 82 LEU A N 1
ATOM 648 C CA . LEU A 1 82 ? 7.261 10.532 -5.386 1.00 63.38 82 LEU A CA 1
ATOM 649 C C . LEU A 1 82 ? 7.177 9.019 -5.189 1.00 63.38 82 LEU A C 1
ATOM 651 O O . LEU A 1 82 ? 7.250 8.533 -4.058 1.00 63.38 82 LEU A O 1
ATOM 655 N N . LEU A 1 83 ? 7.034 8.297 -6.300 1.00 71.50 83 LEU A N 1
ATOM 656 C CA . LEU A 1 83 ? 7.347 6.877 -6.376 1.00 71.50 83 LEU A CA 1
ATOM 657 C C . LEU A 1 83 ? 8.855 6.771 -6.624 1.00 71.50 83 LEU A C 1
ATOM 659 O O . LEU A 1 83 ? 9.308 7.068 -7.727 1.00 71.50 83 LEU A O 1
ATOM 663 N N . ASP A 1 84 ? 9.619 6.419 -5.595 1.00 70.88 84 ASP A N 1
ATOM 664 C CA . ASP A 1 84 ? 11.063 6.225 -5.692 1.00 70.88 84 ASP A CA 1
ATOM 665 C C . ASP A 1 84 ? 11.403 4.740 -5.841 1.00 70.88 84 ASP A C 1
ATOM 667 O O . ASP A 1 84 ? 10.799 3.870 -5.201 1.00 70.88 84 ASP A O 1
ATOM 671 N N . LEU A 1 85 ? 12.409 4.460 -6.661 1.00 66.31 85 LEU A N 1
ATOM 672 C CA . LEU A 1 85 ? 13.052 3.155 -6.729 1.00 66.31 85 LEU A CA 1
ATOM 673 C C . LEU A 1 85 ? 14.200 3.210 -5.727 1.00 66.31 85 LEU A C 1
ATOM 675 O O . LEU A 1 85 ? 15.080 4.060 -5.843 1.00 66.31 85 LEU A O 1
ATOM 679 N N . CYS A 1 86 ? 14.180 2.359 -4.699 1.00 62.00 86 CYS A N 1
ATOM 680 C CA . CYS A 1 86 ? 15.206 2.422 -3.662 1.00 62.00 86 CYS A CA 1
ATOM 681 C C . CYS A 1 86 ? 16.550 1.947 -4.245 1.00 62.00 86 CYS A C 1
ATOM 683 O O . CYS A 1 86 ? 16.830 0.755 -4.382 1.00 62.00 86 CYS A O 1
ATOM 685 N N . ASN A 1 87 ? 17.356 2.926 -4.657 1.00 53.94 87 ASN A N 1
ATOM 686 C CA . ASN A 1 87 ? 18.556 2.780 -5.474 1.00 53.94 87 ASN A CA 1
ATOM 687 C C . ASN A 1 87 ? 19.825 2.490 -4.659 1.00 53.94 87 ASN A C 1
ATOM 689 O O . ASN A 1 87 ? 20.907 2.937 -5.033 1.00 53.94 87 ASN A O 1
ATOM 693 N N . ASP A 1 88 ? 19.760 1.656 -3.620 1.00 56.00 88 ASP A N 1
ATOM 694 C CA . ASP A 1 88 ? 20.991 1.124 -2.997 1.00 56.00 88 ASP A CA 1
ATOM 695 C C . ASP A 1 88 ? 21.684 0.065 -3.885 1.00 56.00 88 ASP A C 1
ATOM 697 O O . ASP A 1 88 ? 22.512 -0.729 -3.445 1.00 56.00 88 ASP A O 1
ATOM 701 N N . SER A 1 89 ? 21.342 0.035 -5.174 1.00 57.41 89 SER A N 1
ATOM 702 C CA . SER A 1 89 ? 21.714 -1.004 -6.122 1.00 57.41 89 SER A CA 1
ATOM 703 C C . SER A 1 89 ? 22.501 -0.388 -7.277 1.00 57.41 89 SER A C 1
ATOM 705 O O . SER A 1 89 ? 22.136 0.658 -7.810 1.00 57.41 89 SER A O 1
ATOM 707 N N . THR A 1 90 ? 23.581 -1.043 -7.698 1.00 63.88 90 THR A N 1
ATOM 708 C CA . THR A 1 90 ? 24.301 -0.696 -8.929 1.00 63.88 90 THR A CA 1
ATOM 709 C C . THR A 1 90 ? 23.359 -0.743 -10.143 1.00 63.88 90 THR A C 1
ATOM 711 O O . THR A 1 90 ? 22.340 -1.433 -10.130 1.00 63.88 90 THR A O 1
ATOM 714 N N . ARG A 1 91 ? 23.706 -0.047 -11.236 1.00 65.81 91 ARG A N 1
ATOM 715 C CA . ARG A 1 91 ? 22.932 -0.055 -12.495 1.00 65.81 91 ARG A CA 1
ATOM 716 C C . ARG A 1 91 ? 22.601 -1.470 -13.003 1.00 65.81 91 ARG A C 1
ATOM 718 O O . ARG A 1 91 ? 21.522 -1.692 -13.534 1.00 65.81 91 ARG A O 1
ATOM 725 N N . GLU A 1 92 ? 23.504 -2.424 -12.804 1.00 66.19 92 GLU A N 1
ATOM 726 C CA . GLU A 1 92 ? 23.316 -3.829 -13.192 1.00 66.19 92 GLU A CA 1
ATOM 727 C C . GLU A 1 92 ? 22.185 -4.509 -12.404 1.00 66.19 92 GLU A C 1
ATOM 729 O O . GLU A 1 92 ? 21.388 -5.252 -12.972 1.00 66.19 92 GLU A O 1
ATOM 734 N N . LEU A 1 93 ? 22.064 -4.218 -11.106 1.00 67.81 93 LEU A N 1
ATOM 735 C CA . LEU A 1 93 ? 20.968 -4.718 -10.274 1.00 67.81 93 LEU A CA 1
ATOM 736 C C . LEU A 1 93 ? 19.632 -4.064 -10.640 1.00 67.81 93 LEU A C 1
ATOM 738 O O . LEU A 1 93 ? 18.593 -4.712 -10.552 1.00 67.81 93 LEU A O 1
ATOM 742 N N . PHE A 1 94 ? 19.652 -2.800 -11.070 1.00 69.06 94 PHE A N 1
ATOM 743 C CA . PHE A 1 94 ? 18.461 -2.115 -11.568 1.00 69.06 94 PHE A CA 1
ATOM 744 C C . PHE A 1 94 ? 17.917 -2.785 -12.835 1.00 69.06 94 PHE A C 1
ATOM 746 O O . PHE A 1 94 ? 16.753 -3.178 -12.878 1.00 69.06 94 PHE A O 1
ATOM 753 N N . GLU A 1 95 ? 18.774 -2.987 -13.841 1.00 72.44 95 GLU A N 1
ATOM 754 C CA . GLU A 1 95 ? 18.396 -3.638 -15.102 1.00 72.44 95 GLU A CA 1
ATOM 755 C C . GLU A 1 95 ? 17.906 -5.080 -14.864 1.00 72.44 95 GLU A C 1
ATOM 757 O O . GLU A 1 95 ? 16.917 -5.502 -15.463 1.00 72.44 95 GLU A O 1
ATOM 762 N N . ALA A 1 96 ? 18.521 -5.809 -13.924 1.00 73.12 96 ALA A N 1
ATOM 763 C CA . ALA A 1 96 ? 18.080 -7.150 -13.536 1.00 73.12 96 ALA A CA 1
ATOM 764 C C . ALA A 1 96 ? 16.700 -7.179 -12.849 1.00 73.12 96 ALA A C 1
ATOM 766 O O . ALA A 1 96 ? 16.000 -8.188 -12.929 1.00 73.12 96 ALA A O 1
ATOM 767 N N . ARG A 1 97 ? 16.293 -6.093 -12.178 1.00 74.56 97 ARG A N 1
ATOM 768 C CA . ARG A 1 97 ? 15.006 -5.999 -11.467 1.00 74.56 97 ARG A CA 1
ATOM 769 C C . ARG A 1 97 ? 13.887 -5.372 -12.291 1.00 74.56 97 ARG A C 1
ATOM 771 O O . ARG A 1 97 ? 12.731 -5.521 -11.901 1.00 74.56 97 ARG A O 1
ATOM 778 N N . GLN A 1 98 ? 14.193 -4.722 -13.417 1.00 77.62 98 GLN A N 1
ATOM 779 C CA . GLN A 1 98 ? 13.199 -4.039 -14.255 1.00 77.62 98 GLN A CA 1
ATOM 780 C C . GLN A 1 98 ? 11.960 -4.897 -14.573 1.00 77.62 98 GLN A C 1
ATOM 782 O O . GLN A 1 98 ? 10.859 -4.387 -14.391 1.00 77.62 98 GLN A O 1
ATOM 787 N N . PRO A 1 99 ? 12.073 -6.191 -14.946 1.00 81.88 99 PRO A N 1
ATOM 788 C CA . PRO A 1 99 ? 10.888 -6.999 -15.242 1.00 81.88 99 PRO A CA 1
ATOM 789 C C . PRO A 1 99 ? 9.941 -7.148 -14.045 1.00 81.88 99 PRO A C 1
ATOM 791 O O . PRO A 1 99 ? 8.727 -7.074 -14.200 1.00 81.88 99 PRO A O 1
ATOM 794 N N . ILE A 1 100 ? 10.498 -7.311 -12.842 1.00 78.81 100 ILE A N 1
ATOM 795 C CA . ILE A 1 100 ? 9.715 -7.432 -11.609 1.00 78.81 100 ILE A CA 1
ATOM 796 C C . ILE A 1 100 ? 9.119 -6.067 -11.242 1.00 78.81 100 ILE A C 1
ATOM 798 O O . ILE A 1 100 ? 7.969 -5.972 -10.823 1.00 78.81 100 ILE A O 1
ATOM 802 N N . LEU A 1 101 ? 9.866 -4.979 -11.437 1.00 79.75 101 LEU A N 1
ATOM 803 C CA . LEU A 1 101 ? 9.342 -3.631 -11.220 1.00 79.75 101 LEU A CA 1
ATOM 804 C C . LEU A 1 101 ? 8.168 -3.326 -12.157 1.00 79.75 101 LEU A C 1
ATOM 806 O O . LEU A 1 101 ? 7.158 -2.799 -11.696 1.00 79.75 101 LEU A O 1
ATOM 810 N N . ASP A 1 102 ? 8.262 -3.689 -13.434 1.00 84.38 102 ASP A N 1
ATOM 811 C CA . ASP A 1 102 ? 7.187 -3.498 -14.412 1.00 84.38 102 ASP A CA 1
ATOM 812 C C . ASP A 1 102 ? 5.934 -4.305 -14.041 1.00 84.38 102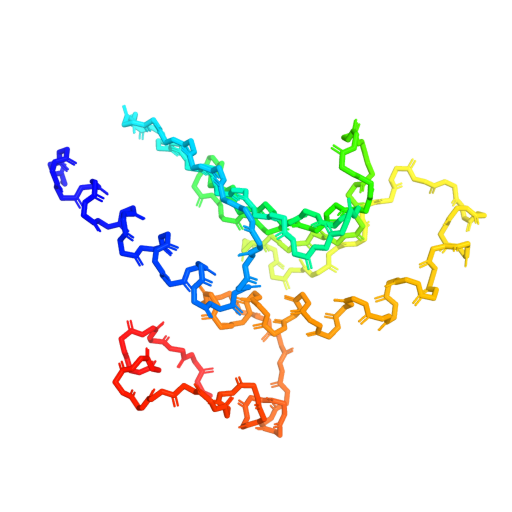 ASP A C 1
ATOM 814 O O . ASP A 1 102 ? 4.813 -3.813 -14.179 1.00 84.38 102 ASP A O 1
ATOM 818 N N . GLU A 1 103 ? 6.121 -5.518 -13.514 1.00 86.88 103 GLU A N 1
ATOM 819 C CA . GLU A 1 103 ? 5.037 -6.378 -13.037 1.00 86.88 103 GLU A CA 1
ATOM 820 C C . GLU A 1 103 ? 4.325 -5.788 -11.807 1.00 86.88 103 GLU A C 1
ATOM 822 O O . GLU A 1 103 ? 3.093 -5.731 -11.761 1.00 86.88 103 GLU A O 1
ATOM 827 N N . TRP A 1 104 ? 5.082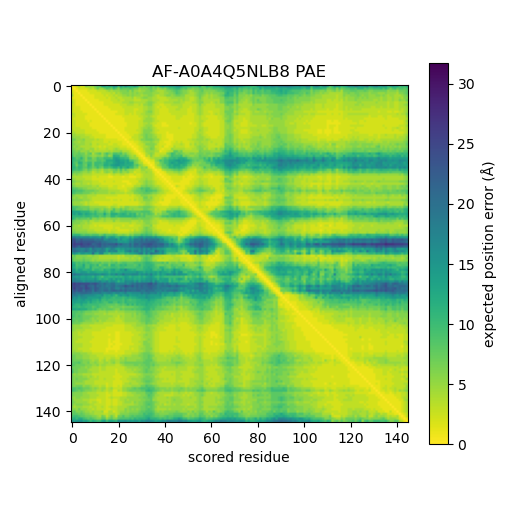 -5.302 -10.819 1.00 87.69 104 TRP A N 1
ATOM 828 C CA . TRP A 1 104 ? 4.539 -4.932 -9.507 1.00 87.69 104 TRP A CA 1
ATOM 829 C C . TRP A 1 104 ? 4.208 -3.445 -9.346 1.00 87.69 104 TRP A C 1
ATOM 831 O O . TRP A 1 104 ? 3.413 -3.080 -8.473 1.00 87.69 104 TRP A O 1
ATOM 841 N N . THR A 1 105 ? 4.732 -2.571 -10.208 1.00 88.06 105 THR A N 1
ATOM 842 C CA . THR A 1 105 ? 4.441 -1.127 -10.172 1.00 88.06 105 THR A CA 1
ATOM 843 C C . THR A 1 105 ? 2.944 -0.815 -10.299 1.00 88.06 105 THR A C 1
ATOM 845 O O . THR A 1 105 ? 2.448 -0.012 -9.500 1.00 88.06 105 THR A O 1
ATOM 848 N N . PRO A 1 106 ? 2.171 -1.419 -11.228 1.00 91.06 106 PRO A N 1
ATOM 849 C CA . PRO A 1 106 ? 0.732 -1.168 -11.318 1.00 91.06 106 PRO A CA 1
ATOM 850 C C . PRO A 1 106 ? -0.023 -1.555 -10.041 1.00 91.06 106 PRO A C 1
ATOM 852 O O . PRO A 1 106 ? -0.867 -0.788 -9.569 1.00 91.06 106 PRO A O 1
ATOM 855 N N . PHE A 1 107 ? 0.313 -2.708 -9.453 1.00 91.69 107 PHE A N 1
ATOM 856 C CA . PHE A 1 107 ? -0.262 -3.171 -8.189 1.00 91.69 107 PHE A CA 1
ATOM 857 C C . PHE A 1 107 ? 0.041 -2.188 -7.052 1.00 91.69 107 PHE A C 1
ATOM 859 O O . PHE A 1 107 ? -0.871 -1.747 -6.349 1.00 91.69 107 PHE A O 1
ATOM 866 N N . PHE A 1 108 ? 1.303 -1.774 -6.928 1.00 91.94 108 PHE A N 1
ATOM 867 C CA . PHE A 1 108 ? 1.748 -0.853 -5.889 1.00 91.94 108 PHE A CA 1
ATOM 868 C C . PHE A 1 108 ? 1.119 0.541 -6.020 1.00 91.94 108 PHE A C 1
ATOM 870 O O . PHE A 1 108 ? 0.610 1.082 -5.036 1.00 91.94 108 PHE A O 1
ATOM 877 N N . ARG A 1 109 ? 1.076 1.111 -7.235 1.00 91.94 109 ARG A N 1
ATOM 878 C CA . ARG A 1 109 ? 0.429 2.411 -7.505 1.00 91.94 109 ARG A CA 1
ATOM 879 C C . ARG A 1 109 ? -1.055 2.380 -7.152 1.00 91.94 109 ARG A C 1
ATOM 881 O O . ARG A 1 109 ? -1.531 3.287 -6.466 1.00 91.94 109 ARG A O 1
ATOM 888 N N . ARG A 1 110 ? -1.764 1.322 -7.565 1.00 93.50 110 ARG A N 1
ATOM 889 C CA . ARG A 1 110 ? -3.173 1.106 -7.212 1.00 93.50 110 ARG A CA 1
ATOM 890 C C . ARG A 1 110 ? -3.353 1.052 -5.697 1.00 93.50 110 ARG A C 1
ATOM 892 O O . ARG A 1 110 ? -4.218 1.748 -5.169 1.00 93.50 110 ARG A O 1
ATOM 899 N N . GLY A 1 111 ? -2.553 0.239 -5.007 1.00 93.44 111 GLY A N 1
ATOM 900 C CA . GLY A 1 111 ? -2.635 0.076 -3.558 1.00 93.44 111 GLY A CA 1
ATOM 901 C C . GLY A 1 111 ? -2.389 1.387 -2.809 1.00 93.44 111 GLY A C 1
ATOM 902 O O . GLY A 1 111 ? -3.177 1.754 -1.936 1.00 93.44 111 GLY A O 1
ATOM 903 N N . CYS A 1 112 ? -1.370 2.153 -3.208 1.00 91.81 112 CYS A N 1
ATOM 904 C CA . CYS A 1 112 ? -1.085 3.475 -2.649 1.00 91.81 112 CYS A CA 1
ATOM 905 C C . CYS A 1 112 ? -2.263 4.438 -2.857 1.00 91.81 112 CYS A C 1
ATOM 907 O O . CYS A 1 112 ? -2.749 5.043 -1.898 1.00 91.81 112 CYS A O 1
ATOM 909 N N . TRP A 1 113 ? -2.769 4.552 -4.091 1.00 92.00 113 TRP A N 1
ATOM 910 C CA . TRP A 1 113 ? -3.879 5.456 -4.403 1.00 92.00 113 TRP A CA 1
ATOM 911 C C . TRP A 1 113 ? -5.145 5.102 -3.619 1.00 92.00 113 TRP A C 1
ATOM 913 O O . TRP A 1 113 ? -5.717 5.959 -2.943 1.00 92.00 113 TRP A O 1
ATOM 923 N N . LEU A 1 114 ? -5.537 3.824 -3.617 1.00 93.00 114 LEU A N 1
ATOM 924 C CA . LEU A 1 114 ? -6.684 3.338 -2.847 1.00 93.00 114 LEU A CA 1
ATOM 925 C C . LEU A 1 114 ? -6.492 3.509 -1.338 1.00 93.00 114 LEU A C 1
ATOM 927 O O . LEU A 1 114 ? -7.482 3.601 -0.616 1.00 93.00 114 LEU A O 1
ATOM 931 N N . SER A 1 115 ? -5.253 3.598 -0.848 1.00 91.25 115 SER A N 1
ATOM 932 C CA . SER A 1 115 ? -4.930 3.882 0.560 1.00 91.25 115 SER A CA 1
ATOM 933 C C . SER A 1 115 ? -4.982 5.381 0.902 1.00 91.25 115 SER A C 1
ATOM 935 O O . SER A 1 115 ? -4.787 5.759 2.056 1.00 91.25 115 SER A O 1
ATOM 937 N N . GLY A 1 116 ? -5.310 6.240 -0.073 1.00 88.19 116 GLY A N 1
ATOM 938 C CA . GLY A 1 116 ? -5.453 7.690 0.098 1.00 88.19 116 GLY A CA 1
ATOM 939 C C . GLY A 1 116 ? -4.179 8.474 -0.215 1.00 88.19 116 GLY A C 1
ATOM 940 O O . GLY A 1 116 ? -4.086 9.660 0.112 1.00 88.19 116 GLY A O 1
ATOM 941 N N . PHE A 1 117 ? -3.190 7.829 -0.832 1.00 87.56 117 PHE A N 1
ATOM 942 C CA . PHE A 1 117 ? -1.957 8.476 -1.248 1.00 87.56 117 PHE A CA 1
ATOM 943 C C . PHE A 1 117 ? -2.150 9.218 -2.583 1.00 87.56 117 PHE A C 1
ATOM 945 O O . PHE A 1 117 ? -2.794 8.680 -3.488 1.00 87.56 117 PHE A O 1
ATOM 952 N N . PRO A 1 118 ? -1.600 10.435 -2.758 1.00 85.38 118 PRO A N 1
ATOM 953 C CA . PRO A 1 118 ? -1.800 11.242 -3.962 1.00 85.38 118 PRO A CA 1
ATOM 954 C C . PRO A 1 118 ? -0.931 10.772 -5.145 1.00 85.38 118 PRO A C 1
ATOM 956 O O . PRO A 1 118 ? -0.150 11.545 -5.689 1.00 85.38 118 PRO A O 1
ATOM 959 N N . ILE A 1 119 ? -1.059 9.505 -5.550 1.00 85.56 119 ILE A N 1
ATOM 960 C CA . ILE A 1 119 ? -0.434 8.993 -6.775 1.00 85.56 119 ILE A CA 1
ATOM 961 C C . ILE A 1 119 ? -1.148 9.592 -7.989 1.00 85.56 119 ILE A C 1
ATOM 963 O O . ILE A 1 119 ? -2.380 9.565 -8.071 1.00 85.56 119 ILE A O 1
ATOM 967 N N . GLU A 1 120 ? -0.373 10.109 -8.942 1.00 85.00 120 GLU A N 1
ATOM 968 C CA . GLU A 1 120 ? -0.899 10.509 -10.243 1.00 85.00 120 GLU A CA 1
ATOM 969 C C . GLU A 1 120 ? -1.475 9.284 -10.954 1.00 85.00 120 GLU A C 1
ATOM 971 O O . GLU A 1 120 ? -0.802 8.264 -11.097 1.00 85.00 120 GLU A O 1
ATOM 976 N N . ALA A 1 121 ? -2.731 9.375 -11.375 1.00 87.75 121 ALA A N 1
ATOM 977 C CA . ALA A 1 121 ? -3.431 8.331 -12.103 1.00 87.75 121 ALA A CA 1
ATOM 978 C C . ALA A 1 121 ? -4.420 8.976 -13.067 1.00 87.75 121 ALA A C 1
ATOM 980 O O . ALA A 1 121 ? -5.101 9.952 -12.731 1.00 87.75 121 ALA A O 1
ATOM 981 N N . THR A 1 122 ? -4.511 8.419 -14.265 1.00 91.75 122 THR A N 1
ATOM 982 C CA . THR A 1 122 ? -5.485 8.829 -15.271 1.00 91.75 122 THR A CA 1
ATOM 983 C C . THR A 1 122 ? -6.910 8.544 -14.792 1.00 91.75 122 THR A C 1
ATOM 985 O O . THR A 1 122 ? -7.148 7.661 -13.967 1.00 91.75 122 THR A O 1
ATOM 988 N N . ALA A 1 123 ? -7.897 9.250 -15.351 1.00 92.12 123 ALA A N 1
ATOM 989 C CA . ALA A 1 123 ? -9.304 8.976 -15.051 1.00 92.12 123 ALA A CA 1
ATOM 990 C C . ALA A 1 123 ? -9.686 7.514 -15.353 1.00 92.12 123 ALA A C 1
ATOM 992 O O . ALA A 1 123 ? -10.477 6.917 -14.628 1.00 92.12 123 ALA A O 1
ATOM 993 N N . HIS A 1 124 ? -9.092 6.923 -16.395 1.00 93.06 124 HIS A N 1
ATOM 994 C CA . HIS A 1 124 ? -9.303 5.521 -16.734 1.00 93.06 124 HIS A CA 1
ATOM 995 C C . HIS A 1 124 ? -8.732 4.575 -15.671 1.00 93.06 124 HIS A C 1
ATOM 997 O O . HIS A 1 124 ? -9.472 3.728 -15.181 1.00 93.06 124 HIS A O 1
ATOM 1003 N N . GLU A 1 125 ? -7.475 4.761 -15.250 1.00 93.06 125 GLU A N 1
ATOM 1004 C CA . GLU A 1 125 ? -6.876 3.970 -14.162 1.00 93.06 125 GLU A CA 1
ATOM 1005 C C . GLU A 1 125 ? -7.721 4.052 -12.890 1.00 93.06 125 GLU A C 1
ATOM 1007 O O . GLU A 1 125 ? -8.062 3.020 -12.322 1.00 93.06 125 GLU A O 1
ATOM 1012 N N . LYS A 1 126 ? -8.134 5.260 -12.480 1.00 92.56 126 LYS A N 1
ATOM 1013 C CA . LYS A 1 126 ? -8.982 5.445 -11.293 1.00 92.56 126 LYS A CA 1
ATOM 1014 C C . LYS A 1 126 ? -10.295 4.669 -11.408 1.00 92.56 126 LYS A C 1
ATOM 1016 O O . LYS A 1 126 ? -10.670 3.981 -10.463 1.00 92.56 126 LYS A O 1
ATOM 1021 N N . MET A 1 127 ? -10.973 4.743 -12.558 1.00 92.31 127 MET A N 1
ATOM 1022 C CA . MET A 1 127 ? -12.213 3.997 -12.803 1.00 92.31 127 MET A CA 1
ATOM 1023 C C . MET A 1 127 ? -12.009 2.482 -12.752 1.00 92.31 127 MET A C 1
ATOM 1025 O O . MET A 1 127 ? -12.876 1.785 -12.237 1.00 92.31 127 MET A O 1
ATOM 1029 N N . GLU A 1 128 ? -10.897 1.967 -13.278 1.00 93.81 128 GLU A N 1
ATOM 1030 C CA . GLU A 1 128 ? -10.578 0.538 -13.207 1.00 93.81 128 GLU A CA 1
ATOM 1031 C C . GLU A 1 128 ? -10.219 0.114 -11.778 1.00 93.81 128 GLU A C 1
ATOM 1033 O O . GLU A 1 128 ? -10.687 -0.916 -11.303 1.00 93.81 128 GLU A O 1
ATOM 1038 N N . TRP A 1 129 ? -9.437 0.914 -11.052 1.00 94.38 129 TRP A N 1
ATOM 1039 C CA . TRP A 1 129 ? -8.958 0.571 -9.712 1.00 94.38 129 TRP A CA 1
ATOM 1040 C C . TRP A 1 129 ? -10.063 0.488 -8.667 1.00 94.38 129 TRP A C 1
ATOM 1042 O O . TRP A 1 129 ? -9.943 -0.316 -7.740 1.00 94.38 129 TRP A O 1
ATOM 1052 N N . ILE A 1 130 ? -11.126 1.282 -8.822 1.00 94.12 130 ILE A N 1
ATOM 1053 C CA . ILE A 1 130 ? -12.291 1.234 -7.934 1.00 94.12 130 ILE A CA 1
ATOM 1054 C C . ILE A 1 130 ? -13.247 0.074 -8.250 1.00 94.12 130 ILE A C 1
ATOM 1056 O O . ILE A 1 130 ? -14.148 -0.201 -7.454 1.00 94.12 130 ILE A O 1
ATOM 1060 N N . ARG A 1 131 ? -13.081 -0.630 -9.383 1.00 91.25 131 ARG A N 1
ATOM 1061 C CA . ARG A 1 131 ? -13.914 -1.801 -9.691 1.00 91.25 131 ARG A CA 1
ATOM 1062 C C . ARG A 1 131 ? -13.680 -2.879 -8.636 1.00 91.25 131 ARG A C 1
ATOM 1064 O O . ARG A 1 131 ? -12.552 -3.296 -8.396 1.00 91.25 131 ARG A O 1
ATOM 1071 N N . GLY A 1 132 ? -14.767 -3.337 -8.020 1.00 89.00 132 GLY A N 1
ATOM 1072 C CA . GLY A 1 132 ? -14.729 -4.338 -6.949 1.00 89.00 132 GLY A CA 1
ATOM 1073 C C . GLY A 1 132 ? -14.806 -3.766 -5.531 1.00 89.00 132 GLY A C 1
ATOM 1074 O O . GLY A 1 132 ? -14.816 -4.553 -4.581 1.00 89.00 132 GLY A O 1
ATOM 1075 N N . PHE A 1 133 ? -14.913 -2.441 -5.389 1.00 92.56 133 PHE A N 1
ATOM 1076 C CA . PHE A 1 133 ? -15.261 -1.777 -4.133 1.00 92.56 133 PHE A CA 1
ATOM 1077 C C . PHE A 1 133 ? -16.663 -1.181 -4.195 1.00 92.56 133 PHE A C 1
ATOM 1079 O O . PHE A 1 133 ? -17.146 -0.793 -5.264 1.00 92.56 133 PHE A O 1
ATOM 1086 N N . THR A 1 134 ? -17.330 -1.128 -3.047 1.00 93.06 134 THR A N 1
ATOM 1087 C CA . THR A 1 134 ? -18.641 -0.496 -2.944 1.00 93.06 134 THR A CA 1
ATOM 1088 C C . THR A 1 134 ? -18.506 1.022 -2.925 1.00 93.06 134 THR A C 1
ATOM 1090 O O . THR A 1 134 ? -17.446 1.588 -2.648 1.00 93.06 134 THR A O 1
ATOM 1093 N N . ARG A 1 135 ? -19.611 1.709 -3.218 1.00 90.38 135 ARG A N 1
ATOM 1094 C CA . ARG A 1 135 ? -19.655 3.169 -3.159 1.00 90.38 135 ARG A CA 1
ATOM 1095 C C . ARG A 1 135 ? -19.363 3.674 -1.745 1.00 90.38 135 ARG A C 1
ATOM 1097 O O . ARG A 1 135 ? -18.648 4.656 -1.592 1.00 90.38 135 ARG A O 1
ATOM 1104 N N . GLU A 1 136 ? -19.873 2.978 -0.737 1.00 91.62 136 GLU A N 1
ATOM 1105 C CA . GLU A 1 136 ? -19.677 3.295 0.676 1.00 91.62 136 GLU A CA 1
ATOM 1106 C C . GLU A 1 136 ? -18.203 3.155 1.077 1.00 91.62 136 GLU A C 1
ATOM 1108 O O . GLU A 1 136 ? -17.690 4.022 1.778 1.00 91.62 136 GLU A O 1
ATOM 1113 N N . GLU A 1 137 ? -17.503 2.115 0.596 1.00 91.19 137 GLU A N 1
ATOM 1114 C CA . GLU A 1 137 ? -16.053 1.967 0.795 1.00 91.19 137 GLU A CA 1
ATOM 1115 C C . GLU A 1 137 ? -15.303 3.170 0.198 1.00 91.19 137 GLU A C 1
ATOM 1117 O O . GLU A 1 137 ? -14.502 3.810 0.879 1.00 91.19 137 GLU A O 1
ATOM 1122 N N . ILE A 1 138 ? -15.608 3.534 -1.051 1.00 90.38 138 ILE A N 1
ATOM 1123 C CA . ILE A 1 138 ? -14.949 4.640 -1.764 1.00 90.38 138 ILE A CA 1
ATOM 1124 C C . ILE A 1 138 ? -15.207 5.991 -1.077 1.00 90.38 138 ILE A C 1
ATOM 1126 O O . ILE A 1 138 ? -14.279 6.788 -0.913 1.00 90.38 138 ILE A O 1
ATOM 1130 N N . GLU A 1 139 ? -16.448 6.249 -0.658 1.00 88.81 139 GLU A N 1
ATOM 1131 C CA . GLU A 1 139 ? -16.831 7.468 0.062 1.00 88.81 139 GLU A CA 1
ATOM 1132 C C . GLU A 1 139 ? -16.153 7.538 1.439 1.00 88.81 139 GLU A C 1
ATOM 1134 O O . GLU A 1 139 ? -15.573 8.571 1.782 1.00 88.81 139 GLU A O 1
ATOM 1139 N N . ALA A 1 140 ? -16.126 6.432 2.194 1.00 87.81 140 ALA A N 1
ATOM 1140 C CA . ALA A 1 140 ? -15.444 6.352 3.488 1.00 87.81 140 ALA A CA 1
ATOM 1141 C C . ALA A 1 140 ? -13.927 6.589 3.378 1.00 87.81 140 ALA A C 1
ATOM 1143 O O . ALA A 1 140 ? -13.288 7.071 4.314 1.00 87.81 140 ALA A O 1
ATOM 1144 N N . TRP A 1 141 ? -13.335 6.264 2.231 1.00 88.81 141 TRP A N 1
ATOM 1145 C CA . TRP A 1 141 ? -11.908 6.427 1.966 1.00 88.81 141 TRP A CA 1
ATOM 1146 C C . TRP A 1 141 ? -11.498 7.826 1.509 1.00 88.81 141 TRP A C 1
ATOM 1148 O O . TRP A 1 141 ? -10.292 8.100 1.471 1.00 88.81 141 TRP A O 1
ATOM 1158 N N . ASN A 1 142 ? -12.473 8.691 1.200 1.00 87.38 142 ASN A N 1
ATOM 1159 C CA . ASN A 1 142 ? -12.290 10.079 0.771 1.00 87.38 142 ASN A CA 1
ATOM 1160 C C . ASN A 1 142 ? -11.253 10.230 -0.362 1.00 87.38 142 ASN A C 1
ATOM 1162 O O . ASN A 1 142 ? -10.342 11.063 -0.304 1.00 87.38 142 ASN A O 1
ATOM 1166 N N . LEU A 1 143 ? -11.348 9.364 -1.375 1.00 82.56 143 LEU A N 1
ATOM 1167 C CA . LEU A 1 143 ? -10.424 9.354 -2.509 1.00 82.56 143 LEU A CA 1
ATOM 1168 C C . LEU A 1 143 ? -10.632 10.590 -3.397 1.00 82.56 143 LEU A C 1
ATOM 1170 O O . LEU A 1 143 ? -11.756 10.938 -3.754 1.00 82.56 143 LEU A O 1
ATOM 1174 N N . LYS A 1 144 ? -9.532 11.242 -3.797 1.00 74.62 144 LYS A N 1
ATOM 1175 C CA . LYS A 1 144 ? -9.568 12.371 -4.740 1.00 74.62 144 LYS A CA 1
ATOM 1176 C C . LYS A 1 144 ? -9.779 11.857 -6.171 1.00 74.62 144 LYS A C 1
ATOM 1178 O O . LYS A 1 144 ? -8.834 11.385 -6.818 1.00 74.62 144 LYS A O 1
ATOM 1183 N N . MET A 1 145 ? -11.023 11.945 -6.640 1.00 68.19 145 MET A N 1
ATOM 1184 C CA . MET A 1 145 ? -11.424 11.659 -8.026 1.00 68.19 145 MET A CA 1
ATOM 1185 C C . MET A 1 145 ? -10.824 12.668 -9.003 1.00 68.19 145 MET A C 1
ATOM 1187 O O . MET A 1 145 ? -10.810 13.873 -8.681 1.00 68.19 145 MET A O 1
#

Foldseek 3Di:
DDPVVVVVVLVVLLVLLCVQLVAPDWDWDWDPDPQTWTWIWGHSDPQWIWIWIQGRNKTKIFIGGGPPDDATQWMAIQVVLDTDGPPPDDPVVVVVCVVVCVVCVLSRLLSCQSSQGPHDDDPVSVVVSCPPPDPVSSVVNVGDD

Mean predicted aligned error: 6.37 Å

Secondary structure (DSSP, 8-state):
--HHHHHHHHHHHHHHHHHHH--SEEEEEEE--TT-EEEEEEEEETTEEEEEEEETTEEEEEEEESTTS--EEEEEETTTTEEE----S-HHHHHHHHHHHHHHHHHHHHHHHHTT------HHHHHHHT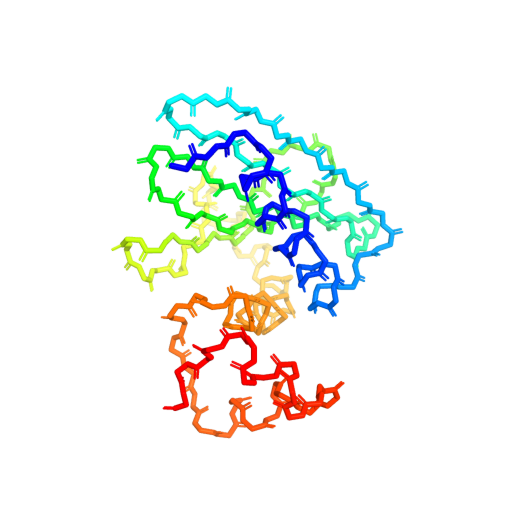TTS-HHHHHHTT---